Protein AF-A0A968XER2-F1 (afdb_monomer_lite)

pLDDT: mean 90.58, std 7.64, range [53.97, 96.0]

Foldseek 3Di:
DFDKDFDDPVQEDEPDDDDDGGFIKGFPADWDDDVVRTPGHTYIYGDD

Secondary structure (DSSP, 8-state):
-PPEEE--TTTEEESSS---TT-EEEEEE--EEETTEEEEPEEEEE--

Sequence (48 aa):
MGEVGTFDPLRHESMQSVIEEGERVKVVACGYSRGDRLLYRARVVRVD

Structure (mmCIF, N/CA/C/O backbone):
data_AF-A0A968XER2-F1
#
_entry.id   AF-A0A968XER2-F1
#
loop_
_atom_site.group_PDB
_atom_site.id
_atom_site.type_symbol
_atom_site.label_atom_id
_atom_site.label_alt_id
_atom_site.label_comp_id
_atom_site.label_asym_id
_atom_site.label_entity_id
_atom_site.label_seq_id
_atom_site.pdbx_PDB_ins_code
_atom_site.Cartn_x
_atom_site.Cartn_y
_atom_site.Cartn_z
_atom_site.occupancy
_atom_site.B_iso_or_equiv
_atom_site.auth_seq_id
_atom_site.auth_comp_id
_atom_site.auth_asym_id
_atom_site.auth_atom_id
_atom_site.pdbx_PDB_model_num
ATOM 1 N N . MET A 1 1 ? -7.360 -7.680 -8.628 1.00 53.97 1 MET A N 1
ATOM 2 C CA . MET A 1 1 ? -6.233 -6.973 -9.277 1.00 53.97 1 MET A CA 1
ATOM 3 C C . MET A 1 1 ? -6.352 -5.519 -8.845 1.00 53.97 1 MET A C 1
ATOM 5 O O . MET A 1 1 ? -7.381 -4.937 -9.148 1.00 53.97 1 MET A O 1
ATOM 9 N N . GLY A 1 2 ? -5.424 -4.994 -8.038 1.00 69.88 2 GLY A N 1
ATOM 10 C CA . GLY A 1 2 ? -5.517 -3.620 -7.524 1.00 69.88 2 GLY A CA 1
ATOM 11 C C . GLY A 1 2 ? -5.203 -2.570 -8.589 1.00 69.88 2 GLY A C 1
ATOM 12 O O . GLY A 1 2 ? -4.486 -2.865 -9.550 1.00 69.88 2 GLY A O 1
ATOM 13 N N . GLU A 1 3 ? -5.751 -1.372 -8.409 1.00 80.38 3 GLU A N 1
ATOM 14 C CA . GLU A 1 3 ? -5.496 -0.211 -9.264 1.00 80.38 3 GLU A CA 1
ATOM 15 C C . GLU A 1 3 ? -4.045 0.274 -9.119 1.00 80.38 3 GLU A C 1
ATOM 17 O O . GLU A 1 3 ? -3.402 0.078 -8.080 1.00 80.38 3 GLU A O 1
ATOM 22 N N . VAL A 1 4 ? -3.519 0.862 -10.197 1.00 88.94 4 VAL A N 1
ATOM 23 C CA . VAL A 1 4 ? -2.216 1.534 -10.195 1.00 88.94 4 VAL A CA 1
ATOM 24 C C . VAL A 1 4 ? -2.428 2.964 -9.722 1.00 88.94 4 VAL A C 1
ATOM 26 O O . VAL A 1 4 ? -3.291 3.665 -10.244 1.00 88.94 4 VAL A O 1
ATOM 29 N N . GLY A 1 5 ? -1.627 3.388 -8.754 1.00 92.50 5 GLY A N 1
ATOM 30 C CA . GLY A 1 5 ? -1.666 4.729 -8.194 1.00 92.50 5 GLY A CA 1
ATOM 31 C C . GLY A 1 5 ? -0.276 5.227 -7.835 1.00 92.50 5 GLY A C 1
ATOM 32 O O . GLY A 1 5 ? 0.737 4.628 -8.195 1.00 92.50 5 GLY A O 1
ATOM 33 N N . THR A 1 6 ? -0.246 6.338 -7.117 1.00 95.12 6 THR A N 1
ATOM 34 C CA . THR A 1 6 ? 0.981 6.967 -6.636 1.00 95.12 6 THR A CA 1
ATOM 35 C C . THR A 1 6 ? 1.298 6.490 -5.223 1.00 95.12 6 THR A C 1
ATOM 37 O O . THR A 1 6 ? 0.396 6.350 -4.391 1.00 95.12 6 THR A O 1
ATOM 40 N N . PHE A 1 7 ? 2.573 6.231 -4.944 1.00 94.50 7 PHE A N 1
ATOM 41 C CA . PHE A 1 7 ? 3.025 5.882 -3.607 1.00 94.50 7 PHE A CA 1
ATOM 42 C C . PHE A 1 7 ? 2.808 7.050 -2.644 1.00 94.50 7 PHE A C 1
ATOM 44 O O . PHE A 1 7 ? 3.145 8.192 -2.944 1.00 94.50 7 PHE A O 1
ATOM 51 N N . ASP A 1 8 ? 2.265 6.726 -1.475 1.00 94.00 8 ASP A N 1
ATOM 52 C CA . ASP A 1 8 ? 1.973 7.656 -0.382 1.00 94.00 8 ASP A CA 1
ATOM 53 C C . ASP A 1 8 ? 2.428 6.938 0.893 1.00 94.00 8 ASP A C 1
ATOM 55 O O . ASP A 1 8 ? 1.764 5.983 1.305 1.00 94.00 8 ASP A O 1
ATOM 59 N N . PRO A 1 9 ? 3.544 7.338 1.521 1.00 93.31 9 PRO A N 1
ATOM 60 C CA . PRO A 1 9 ? 4.098 6.627 2.671 1.00 93.31 9 PRO A CA 1
ATOM 61 C C . PRO A 1 9 ? 3.188 6.658 3.914 1.00 93.31 9 PRO A C 1
ATOM 63 O O . PRO A 1 9 ? 3.326 5.805 4.803 1.00 93.31 9 PRO A O 1
ATOM 66 N N . LEU A 1 10 ? 2.234 7.597 3.985 1.00 93.25 10 LEU A N 1
ATOM 67 C CA . LEU A 1 10 ? 1.244 7.663 5.061 1.00 93.25 10 LEU A CA 1
ATOM 68 C C . LEU A 1 10 ? 0.156 6.600 4.887 1.00 93.25 10 LEU A C 1
ATOM 70 O O . LEU A 1 10 ? -0.346 6.076 5.881 1.00 93.25 10 LEU A O 1
ATOM 74 N N . ARG A 1 11 ? -0.198 6.254 3.644 1.00 92.75 11 ARG A N 1
ATOM 75 C CA . ARG A 1 11 ? -1.287 5.311 3.321 1.00 92.75 11 ARG A CA 1
ATOM 76 C C . ARG A 1 11 ? -0.806 3.941 2.846 1.00 92.75 11 ARG A C 1
ATOM 78 O O . ARG A 1 11 ? -1.568 2.973 2.925 1.00 92.75 11 ARG A O 1
ATOM 85 N N . HIS A 1 12 ? 0.444 3.841 2.410 1.00 94.88 12 HIS A N 1
ATOM 86 C CA . HIS A 1 12 ? 1.016 2.665 1.774 1.00 94.88 12 HIS A CA 1
ATOM 87 C C . HIS A 1 12 ? 2.202 2.090 2.553 1.00 94.88 12 HIS A C 1
ATOM 89 O O . HIS A 1 12 ? 3.033 2.799 3.114 1.00 94.88 12 HIS A O 1
ATOM 95 N N . GLU A 1 13 ? 2.272 0.765 2.572 1.00 94.94 13 GLU A N 1
ATOM 96 C CA . GLU A 1 13 ? 3.398 -0.026 3.051 1.00 94.94 13 GLU A CA 1
ATOM 97 C C . GLU A 1 13 ? 4.028 -0.716 1.837 1.00 94.94 13 GLU A C 1
ATOM 99 O O . GLU A 1 13 ? 3.361 -1.486 1.139 1.00 94.94 13 GLU A O 1
ATOM 104 N N . SER A 1 14 ? 5.299 -0.423 1.558 1.00 92.44 14 SER A N 1
ATOM 105 C CA . SER A 1 14 ? 6.015 -1.106 0.483 1.00 92.44 14 SER A CA 1
ATOM 106 C C . SER A 1 14 ? 6.349 -2.542 0.887 1.00 92.44 14 SER A C 1
ATOM 108 O O . SER A 1 14 ? 6.922 -2.781 1.948 1.00 92.44 14 SER A O 1
ATOM 110 N N . MET A 1 15 ? 6.031 -3.494 0.012 1.00 89.50 15 MET A N 1
ATOM 111 C CA . MET A 1 15 ? 6.430 -4.898 0.151 1.00 89.50 15 MET A CA 1
ATOM 112 C C . MET A 1 15 ? 7.797 -5.199 -0.484 1.00 89.50 15 MET A C 1
ATOM 114 O O . MET A 1 15 ? 8.285 -6.323 -0.367 1.00 89.50 15 MET A O 1
ATOM 118 N N . GLN A 1 16 ? 8.390 -4.243 -1.207 1.00 77.56 16 GLN A N 1
ATOM 119 C CA . GLN A 1 16 ? 9.604 -4.430 -2.006 1.00 77.56 16 GLN A CA 1
ATOM 120 C C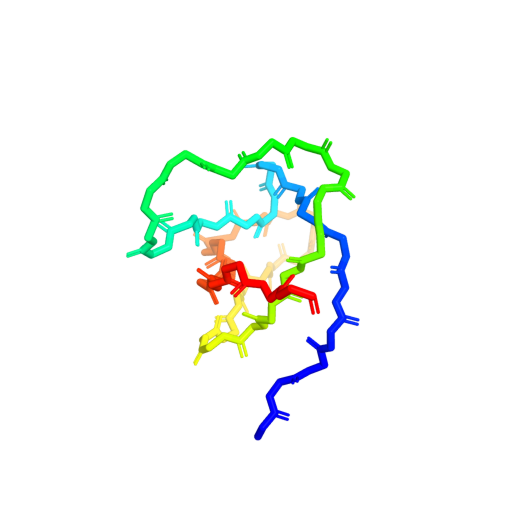 . GLN A 1 16 ? 10.461 -3.164 -2.006 1.00 77.56 16 GLN A C 1
ATOM 122 O O . GLN A 1 16 ? 9.941 -2.091 -2.290 1.00 77.56 16 GLN A O 1
ATOM 127 N N . SER A 1 17 ? 11.775 -3.300 -1.793 1.00 77.75 17 SER A N 1
ATOM 128 C CA . SER A 1 17 ? 12.770 -2.220 -1.954 1.00 77.75 17 SER A CA 1
ATOM 129 C C . SER A 1 17 ? 12.385 -0.870 -1.307 1.00 77.75 17 SER A C 1
ATOM 131 O O . SER A 1 17 ? 11.451 -0.766 -0.513 1.00 77.75 17 SER A O 1
ATOM 133 N N . VAL A 1 18 ? 13.154 0.177 -1.602 1.00 84.94 18 VAL A N 1
ATOM 134 C CA . VAL A 1 18 ? 12.768 1.560 -1.302 1.00 84.94 18 VAL A CA 1
ATOM 135 C C . VAL A 1 18 ? 11.894 2.044 -2.459 1.00 84.94 18 VAL A C 1
ATOM 137 O O . VAL A 1 18 ? 12.287 1.882 -3.612 1.00 84.94 18 VAL A O 1
ATOM 140 N N . ILE A 1 19 ? 10.708 2.564 -2.141 1.00 89.81 19 ILE A N 1
ATOM 141 C CA . ILE A 1 19 ? 9.818 3.254 -3.082 1.00 89.81 19 ILE A CA 1
ATOM 142 C C . ILE A 1 19 ? 9.778 4.716 -2.646 1.00 89.81 19 ILE A C 1
ATOM 144 O O . ILE A 1 19 ? 9.546 4.996 -1.466 1.00 89.81 19 ILE A O 1
ATOM 148 N N . GLU A 1 20 ? 10.030 5.629 -3.570 1.00 89.38 20 GLU A N 1
ATOM 149 C CA . GLU A 1 20 ? 9.982 7.065 -3.326 1.00 89.38 20 GLU A CA 1
ATOM 150 C C . GLU A 1 20 ? 8.541 7.586 -3.418 1.00 89.38 20 GLU A C 1
ATOM 152 O O . GLU A 1 20 ? 7.699 7.071 -4.159 1.00 89.38 20 GLU A O 1
ATOM 157 N N . GLU A 1 21 ? 8.224 8.610 -2.623 1.00 89.31 21 GLU A N 1
ATOM 158 C CA . GLU A 1 21 ? 6.927 9.286 -2.702 1.00 89.31 21 GLU A CA 1
ATOM 159 C C . GLU A 1 21 ? 6.728 9.846 -4.116 1.00 89.31 21 GLU A C 1
ATOM 161 O O . GLU A 1 21 ? 7.617 10.493 -4.665 1.00 89.31 21 GLU A O 1
ATOM 166 N N . GLY A 1 22 ? 5.573 9.578 -4.728 1.00 88.62 22 GLY A N 1
ATOM 167 C CA . GLY A 1 22 ? 5.343 9.940 -6.129 1.00 88.62 22 GLY A CA 1
ATOM 168 C C . GLY A 1 22 ? 5.557 8.804 -7.137 1.00 88.62 22 GLY A C 1
ATOM 169 O O . GLY A 1 22 ? 5.017 8.879 -8.243 1.00 88.62 22 GLY A O 1
ATOM 170 N N . GLU A 1 23 ? 6.269 7.729 -6.781 1.00 92.94 23 GLU A N 1
ATOM 171 C CA . GLU A 1 23 ? 6.467 6.595 -7.691 1.00 92.94 23 GLU A CA 1
ATOM 172 C C . GLU A 1 23 ? 5.171 5.813 -7.939 1.00 92.94 23 GLU A C 1
ATOM 174 O O . GLU A 1 23 ? 4.257 5.768 -7.110 1.00 92.94 23 GLU A O 1
ATOM 179 N N . ARG A 1 24 ? 5.083 5.167 -9.106 1.00 94.69 24 ARG A N 1
ATOM 180 C CA . ARG A 1 24 ? 3.920 4.360 -9.479 1.00 94.69 24 ARG A CA 1
ATOM 181 C C . ARG A 1 24 ? 3.953 3.033 -8.733 1.00 94.69 24 ARG A C 1
ATOM 183 O O . ARG A 1 24 ? 4.934 2.290 -8.763 1.00 94.69 24 ARG A O 1
ATOM 190 N N . VAL A 1 25 ? 2.839 2.708 -8.092 1.00 94.44 25 VAL A N 1
ATOM 191 C CA . VAL A 1 25 ? 2.678 1.476 -7.324 1.00 94.44 25 VAL A CA 1
ATOM 192 C C . VAL A 1 25 ? 1.349 0.811 -7.612 1.00 94.44 25 VAL A C 1
ATOM 194 O O . VAL A 1 25 ? 0.389 1.435 -8.062 1.00 94.44 25 VAL A O 1
ATOM 197 N N . LYS A 1 26 ? 1.279 -0.481 -7.312 1.00 94.62 26 LYS A N 1
ATOM 198 C CA . LYS A 1 26 ? 0.053 -1.268 -7.386 1.00 94.62 26 LYS A CA 1
ATOM 199 C C . LYS A 1 26 ? -0.283 -1.858 -6.031 1.00 94.62 26 LYS A C 1
ATOM 201 O O . LYS A 1 26 ? 0.573 -2.457 -5.380 1.00 94.62 26 LYS A O 1
ATOM 206 N N . VAL A 1 27 ? -1.553 -1.756 -5.647 1.00 94.00 27 VAL A N 1
ATOM 207 C CA . VAL A 1 27 ? -2.060 -2.383 -4.422 1.00 94.00 27 VAL A CA 1
ATOM 208 C C . VAL A 1 27 ? -2.114 -3.902 -4.588 1.00 94.00 27 VAL A C 1
ATOM 210 O O . VAL A 1 27 ? -2.775 -4.429 -5.488 1.00 94.00 27 VAL A O 1
ATOM 213 N N . VAL A 1 28 ? -1.428 -4.605 -3.688 1.00 93.56 28 VAL A N 1
ATOM 214 C CA . VAL A 1 28 ? -1.451 -6.072 -3.571 1.00 93.56 28 VAL A CA 1
ATOM 215 C C . VAL A 1 28 ? -2.289 -6.544 -2.385 1.00 93.56 28 VAL A C 1
ATOM 217 O O . VAL A 1 28 ? -2.830 -7.645 -2.436 1.00 93.56 28 VAL A O 1
ATOM 220 N N . ALA A 1 29 ? -2.463 -5.705 -1.357 1.00 93.25 29 ALA A N 1
ATOM 221 C CA . ALA A 1 29 ? -3.447 -5.919 -0.299 1.00 93.25 29 ALA A CA 1
ATOM 222 C C . ALA A 1 29 ? -4.065 -4.588 0.144 1.00 93.25 29 ALA A C 1
ATOM 224 O O . ALA A 1 29 ? -3.349 -3.615 0.388 1.00 93.25 29 ALA A O 1
ATOM 225 N N . CYS A 1 30 ? -5.394 -4.552 0.253 1.00 91.94 30 CYS A N 1
ATOM 226 C CA . CYS A 1 30 ? -6.118 -3.352 0.657 1.00 91.94 30 CYS A CA 1
ATOM 227 C C . CYS A 1 30 ? -5.784 -2.962 2.101 1.00 91.94 30 CYS A C 1
ATOM 229 O O . CYS A 1 30 ? -5.703 -3.813 2.985 1.00 91.94 30 CYS A O 1
ATOM 231 N N . GLY A 1 31 ? -5.630 -1.659 2.326 1.00 93.19 31 GLY A N 1
ATOM 232 C CA . GLY A 1 31 ? -5.593 -1.082 3.664 1.00 93.19 31 GLY A CA 1
ATOM 233 C C . GLY A 1 31 ? -6.998 -0.983 4.255 1.00 93.19 31 GLY A C 1
ATOM 234 O O . GLY A 1 31 ? -7.995 -1.259 3.586 1.00 93.19 31 GLY A O 1
ATOM 235 N N . TYR A 1 32 ? -7.080 -0.558 5.512 1.00 94.31 32 TYR A N 1
ATOM 236 C CA . TYR A 1 32 ? -8.355 -0.365 6.197 1.00 94.31 32 TYR A CA 1
ATOM 237 C C . TYR A 1 32 ? -8.332 0.913 7.032 1.00 94.31 32 TYR A C 1
ATOM 239 O O . TYR A 1 32 ? -7.383 1.172 7.779 1.00 94.31 32 TYR A O 1
ATOM 247 N N . SER A 1 33 ? -9.402 1.694 6.926 1.00 94.00 33 SER A N 1
ATOM 248 C CA . SER A 1 33 ? -9.639 2.904 7.707 1.00 94.00 33 SER A CA 1
ATOM 249 C C . SER A 1 33 ? -10.964 2.802 8.461 1.00 94.00 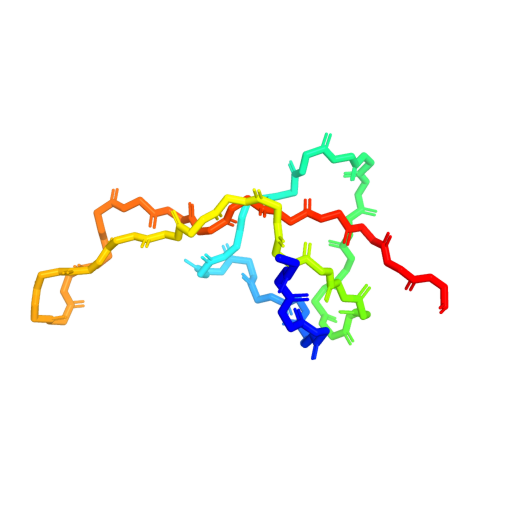33 SER A C 1
ATOM 251 O O . SER A 1 33 ? -11.894 2.108 8.051 1.00 94.00 33 SER A O 1
ATOM 253 N N . ARG A 1 34 ? -11.048 3.496 9.597 1.00 96.00 34 ARG A N 1
ATOM 254 C CA . ARG A 1 34 ? -12.280 3.665 10.370 1.00 96.00 34 ARG A CA 1
ATOM 255 C C . ARG A 1 34 ? -12.470 5.150 10.655 1.00 96.00 34 ARG A C 1
ATOM 257 O O . ARG A 1 34 ? -11.817 5.694 11.544 1.00 96.00 34 ARG A O 1
ATOM 264 N N . GLY A 1 35 ? -13.360 5.787 9.895 1.00 93.69 35 GLY A N 1
ATOM 265 C CA . GLY A 1 35 ? -13.447 7.249 9.859 1.00 93.69 35 GLY A CA 1
ATOM 266 C C . GLY A 1 35 ? -12.115 7.836 9.392 1.00 93.69 35 GLY A C 1
ATOM 267 O O . GLY A 1 35 ? -11.509 7.318 8.456 1.00 93.69 35 GLY A O 1
ATOM 268 N N . ASP A 1 36 ? -11.616 8.836 10.112 1.00 93.19 36 ASP A N 1
ATOM 269 C CA . ASP A 1 36 ? -10.345 9.504 9.794 1.00 93.19 36 ASP A CA 1
ATOM 270 C C . ASP A 1 36 ? -9.106 8.731 10.269 1.00 93.19 36 ASP A C 1
ATOM 272 O O . ASP A 1 36 ? -7.968 9.131 10.021 1.00 93.19 36 ASP A O 1
ATOM 276 N N . ARG A 1 37 ? -9.299 7.606 10.968 1.00 94.19 37 ARG A N 1
ATOM 277 C CA . ARG A 1 37 ? -8.197 6.804 11.496 1.00 94.19 37 ARG A CA 1
ATOM 278 C C . ARG A 1 37 ? -7.805 5.704 10.519 1.00 94.19 37 ARG A C 1
ATOM 280 O O . ARG A 1 37 ? -8.576 4.775 10.272 1.00 94.19 37 ARG A O 1
ATOM 287 N N . LEU A 1 38 ? -6.564 5.752 10.045 1.00 93.56 38 LEU A N 1
ATOM 288 C CA . LEU A 1 38 ? -5.942 4.634 9.344 1.00 93.56 38 LEU A CA 1
ATOM 289 C C . LEU A 1 38 ? -5.595 3.524 10.347 1.00 93.56 38 LEU A C 1
ATOM 291 O O . LEU A 1 38 ? -4.903 3.769 11.336 1.00 93.56 38 LEU A O 1
ATOM 295 N N . LEU A 1 39 ? -6.109 2.316 10.111 1.00 94.94 39 LEU A N 1
ATOM 296 C CA . LEU A 1 39 ? -5.839 1.142 10.945 1.00 94.94 39 LEU A CA 1
ATOM 297 C C . LEU A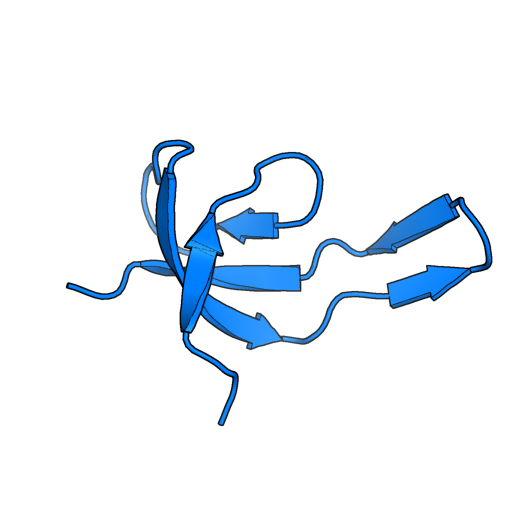 1 39 ? -4.734 0.282 10.331 1.00 94.94 39 LEU A C 1
ATOM 299 O O . LEU A 1 39 ? -3.812 -0.115 11.037 1.00 94.94 39 LEU A O 1
ATOM 303 N N . TYR A 1 40 ? -4.803 0.055 9.017 1.00 95.25 40 TYR A N 1
ATOM 304 C CA . TYR A 1 40 ? -3.793 -0.685 8.263 1.00 95.25 40 TYR A CA 1
ATOM 305 C C . TYR A 1 40 ? -3.477 0.031 6.954 1.00 95.25 40 TYR A C 1
ATOM 307 O O . TYR A 1 40 ? -4.389 0.410 6.216 1.0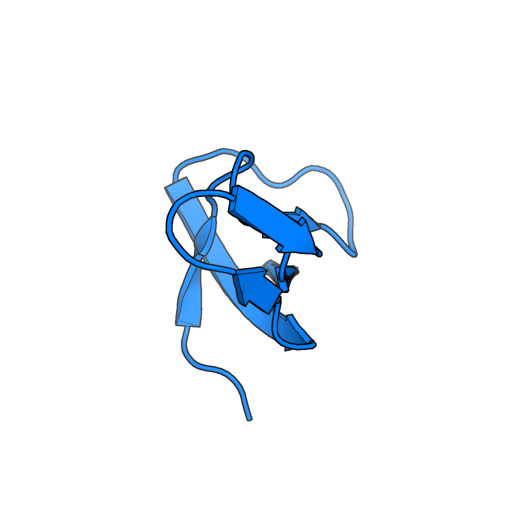0 95.25 40 TYR A O 1
ATOM 315 N N . ARG A 1 41 ? -2.183 0.184 6.659 1.00 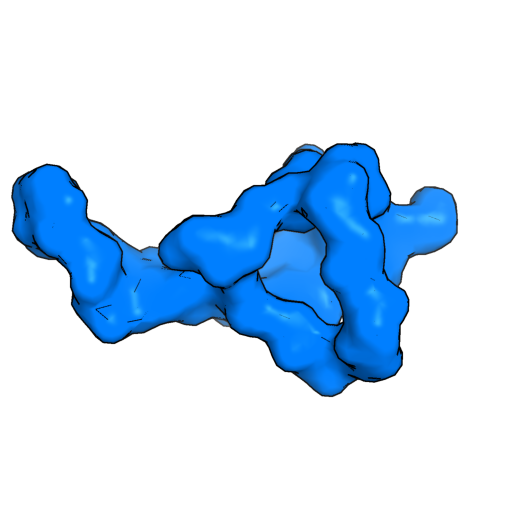95.75 41 ARG A N 1
ATOM 316 C CA . ARG A 1 41 ? -1.706 0.681 5.366 1.00 95.75 41 ARG A CA 1
ATOM 317 C C . ARG A 1 41 ? -1.957 -0.362 4.280 1.00 95.75 41 ARG A C 1
ATOM 319 O O . ARG A 1 41 ? -1.885 -1.563 4.535 1.00 95.75 41 ARG A O 1
ATOM 326 N N . ALA A 1 42 ? -2.263 0.101 3.073 1.00 95.06 42 ALA A N 1
ATOM 327 C CA . ALA A 1 42 ? -2.348 -0.780 1.916 1.00 95.06 42 ALA A CA 1
ATOM 328 C C . ALA A 1 42 ? -0.946 -1.272 1.550 1.00 95.06 42 ALA A C 1
ATOM 330 O O . ALA A 1 42 ? -0.006 -0.483 1.486 1.00 95.06 42 ALA A O 1
ATOM 331 N N . ARG A 1 43 ? -0.808 -2.571 1.286 1.00 95.19 43 ARG A N 1
ATOM 332 C CA . ARG A 1 43 ? 0.459 -3.139 0.824 1.00 95.19 43 ARG A CA 1
ATOM 333 C C . ARG A 1 43 ? 0.578 -2.951 -0.666 1.00 95.19 43 ARG A C 1
ATOM 335 O O . ARG A 1 43 ? -0.344 -3.303 -1.410 1.00 95.19 43 ARG A O 1
ATOM 342 N N . VAL A 1 44 ? 1.718 -2.432 -1.091 1.00 95.00 44 VAL A N 1
ATOM 343 C CA . VAL A 1 44 ? 1.961 -2.081 -2.485 1.00 95.00 44 VAL A CA 1
ATOM 344 C C . VAL A 1 44 ? 3.294 -2.619 -2.988 1.00 95.00 44 VAL A C 1
ATOM 346 O O . VAL A 1 44 ? 4.199 -2.922 -2.211 1.00 95.00 44 VAL A O 1
ATOM 349 N N . VAL A 1 45 ? 3.399 -2.736 -4.307 1.00 93.88 45 VAL A N 1
ATOM 350 C CA . VAL A 1 45 ? 4.642 -3.042 -5.027 1.00 93.88 45 VAL A CA 1
ATOM 351 C C . VAL A 1 45 ? 4.886 -1.973 -6.083 1.00 93.88 45 VAL A C 1
ATOM 353 O O . VAL A 1 45 ? 3.918 -1.431 -6.629 1.00 93.88 45 VAL A O 1
ATOM 356 N N . ARG 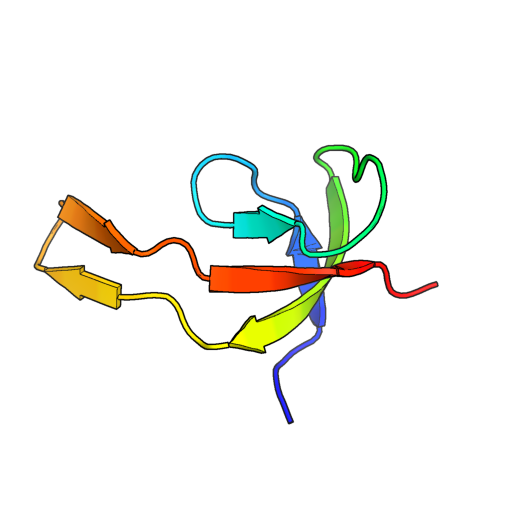A 1 46 ? 6.157 -1.676 -6.375 1.00 92.69 46 ARG A N 1
ATOM 357 C CA . ARG A 1 46 ? 6.519 -0.765 -7.466 1.00 92.69 46 ARG A CA 1
ATOM 358 C C . ARG A 1 46 ? 6.051 -1.346 -8.796 1.00 92.69 46 ARG A C 1
ATOM 360 O O . ARG A 1 46 ? 6.109 -2.559 -9.005 1.00 92.69 46 ARG A O 1
ATOM 367 N N . VAL A 1 47 ? 5.574 -0.477 -9.676 1.00 90.81 47 VAL A N 1
ATOM 368 C CA . VAL A 1 47 ? 5.333 -0.813 -11.078 1.00 90.81 47 VAL A CA 1
ATOM 369 C C . VAL A 1 47 ? 6.138 0.139 -11.947 1.00 90.81 47 VAL A C 1
ATOM 371 O O . VAL A 1 47 ? 6.175 1.335 -11.664 1.00 90.81 47 VAL A O 1
ATOM 374 N N . ASP A 1 48 ? 6.784 -0.407 -12.973 1.00 80.00 48 ASP A N 1
ATOM 375 C CA . ASP A 1 48 ? 7.520 0.383 -13.963 1.00 80.00 48 ASP A CA 1
ATOM 376 C C . ASP A 1 48 ? 6.547 1.159 -14.892 1.00 80.00 48 ASP A C 1
ATOM 378 O O . ASP A 1 48 ? 5.435 0.661 -15.216 1.00 80.00 48 ASP A O 1
#

Radius of gyration: 10.25 Å; chains: 1; bounding box: 26×17×26 Å